Protein AF-A0A6B3I098-F1 (afdb_monomer)

Structure (mmCIF, N/CA/C/O backbone):
dat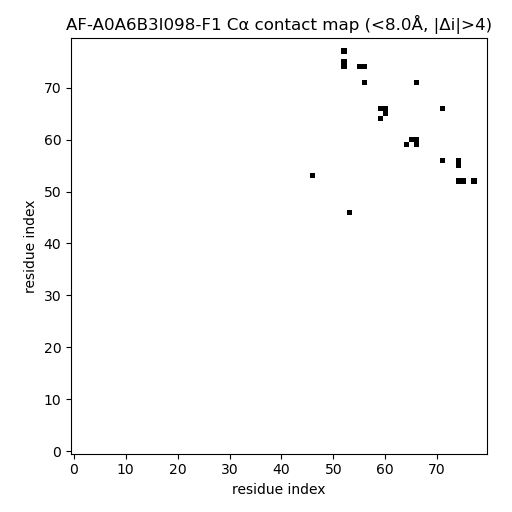a_AF-A0A6B3I098-F1
#
_entry.id   AF-A0A6B3I098-F1
#
loop_
_atom_site.group_PDB
_atom_site.id
_atom_site.type_symbol
_atom_site.label_atom_id
_atom_site.label_alt_id
_atom_site.label_comp_id
_atom_site.label_asym_id
_atom_site.label_entity_id
_atom_site.label_seq_id
_atom_site.pdbx_PDB_ins_code
_atom_site.Cartn_x
_atom_site.Cartn_y
_atom_site.Cartn_z
_atom_site.occupancy
_atom_site.B_iso_or_equiv
_atom_site.auth_seq_id
_atom_site.auth_comp_id
_atom_site.auth_asym_id
_atom_site.auth_atom_id
_atom_site.pdbx_PDB_model_num
ATOM 1 N N . PHE A 1 1 ? 57.444 20.235 -43.430 1.00 37.53 1 PHE A N 1
ATOM 2 C CA . PHE A 1 1 ? 58.209 19.197 -42.710 1.00 37.53 1 PHE A CA 1
ATOM 3 C C . PHE A 1 1 ? 57.492 19.009 -41.381 1.00 37.53 1 PHE A C 1
ATOM 5 O O . PHE A 1 1 ? 57.454 19.954 -40.616 1.00 37.53 1 PHE A O 1
ATOM 12 N N . GLY A 1 2 ? 56.677 17.981 -41.168 1.00 47.16 2 GLY A N 1
ATOM 13 C CA . GLY A 1 2 ? 56.975 16.563 -41.356 1.00 47.16 2 GLY A CA 1
ATOM 14 C C . GLY A 1 2 ? 57.236 15.994 -39.964 1.00 47.16 2 GLY A C 1
ATOM 15 O O . GLY A 1 2 ? 58.336 16.152 -39.451 1.00 47.16 2 GLY A O 1
ATOM 16 N N . GLY A 1 3 ? 56.204 15.429 -39.346 1.00 39.53 3 GLY A N 1
ATOM 17 C CA . GLY A 1 3 ? 56.258 14.873 -38.001 1.00 39.53 3 GLY A CA 1
ATOM 18 C C . GLY A 1 3 ? 55.007 14.053 -37.744 1.00 39.53 3 GLY A C 1
ATOM 19 O O . GLY A 1 3 ? 54.057 14.552 -37.150 1.00 39.53 3 GLY A O 1
ATOM 20 N N . ASP A 1 4 ? 55.015 12.831 -38.276 1.00 51.28 4 ASP A N 1
ATOM 21 C CA . ASP A 1 4 ? 54.147 11.732 -37.862 1.00 51.28 4 ASP A CA 1
ATOM 22 C C . ASP A 1 4 ? 54.069 11.672 -36.335 1.00 51.28 4 ASP A C 1
ATOM 24 O O . ASP A 1 4 ? 55.086 11.506 -35.668 1.00 51.28 4 ASP A O 1
ATOM 28 N N . ASN A 1 5 ? 52.858 11.767 -35.800 1.00 49.88 5 ASN A N 1
ATOM 29 C CA . ASN A 1 5 ? 52.447 11.040 -34.605 1.00 49.88 5 ASN A CA 1
ATOM 30 C C . ASN A 1 5 ? 50.953 10.771 -34.743 1.00 49.88 5 ASN A C 1
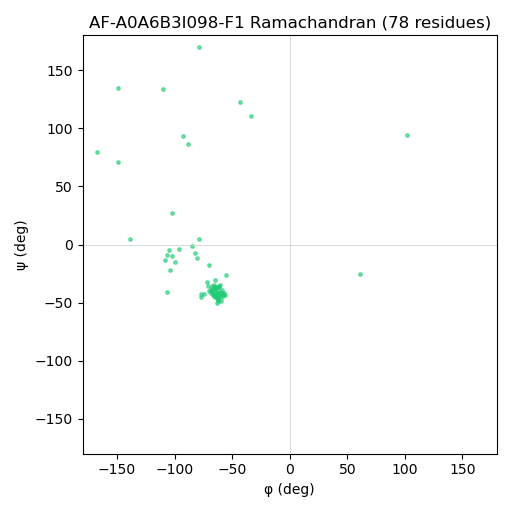ATOM 32 O O . ASN A 1 5 ? 50.092 11.385 -34.121 1.00 49.88 5 ASN A O 1
ATOM 36 N N . THR A 1 6 ? 50.676 9.864 -35.673 1.00 52.44 6 THR A N 1
ATOM 37 C CA . THR A 1 6 ? 49.560 8.932 -35.646 1.00 52.44 6 THR A CA 1
ATOM 38 C C . THR A 1 6 ? 49.273 8.530 -34.200 1.00 52.44 6 THR A C 1
ATOM 40 O O . THR A 1 6 ? 50.066 7.814 -33.597 1.00 52.44 6 THR A O 1
ATOM 43 N N . GLU A 1 7 ? 48.147 8.971 -33.646 1.00 54.34 7 GLU A N 1
ATOM 44 C CA . GLU A 1 7 ? 47.492 8.281 -32.536 1.00 54.34 7 GLU A CA 1
ATOM 45 C C . GLU A 1 7 ? 46.463 7.325 -33.158 1.00 54.34 7 GLU A C 1
ATOM 47 O O . GLU A 1 7 ? 45.343 7.735 -33.466 1.00 54.34 7 GLU A O 1
ATOM 52 N N . PRO A 1 8 ? 46.806 6.045 -33.405 1.00 53.66 8 PRO A N 1
ATOM 53 C CA . PRO A 1 8 ? 45.920 5.124 -34.114 1.00 53.66 8 PRO A CA 1
ATOM 54 C C . PRO A 1 8 ? 44.805 4.563 -33.215 1.00 5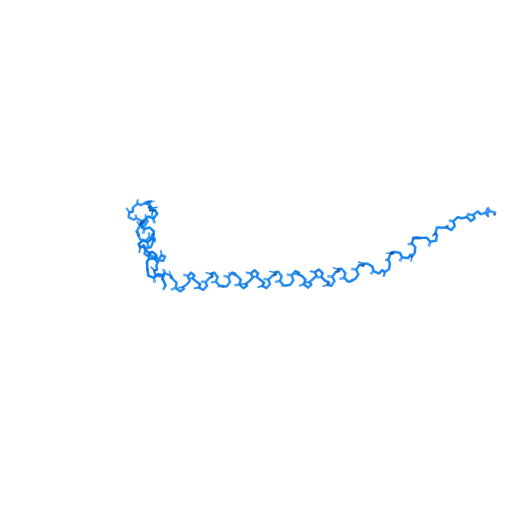3.66 8 PRO A C 1
ATOM 56 O O . PRO A 1 8 ? 44.036 3.714 -33.657 1.00 53.66 8 PRO A O 1
ATOM 59 N N . PHE A 1 9 ? 44.701 5.023 -31.963 1.00 52.75 9 PHE A N 1
ATOM 60 C CA . PHE A 1 9 ? 43.845 4.417 -30.940 1.00 52.75 9 PHE A CA 1
ATOM 61 C C . PHE A 1 9 ? 42.594 5.223 -30.568 1.00 52.75 9 PHE A C 1
ATOM 63 O O . PHE A 1 9 ? 41.672 4.653 -29.997 1.00 52.75 9 PHE A O 1
ATOM 70 N N . LEU A 1 10 ? 42.473 6.495 -30.963 1.00 55.78 10 LEU A N 1
ATOM 71 C CA . LEU A 1 10 ? 41.285 7.304 -30.630 1.00 55.78 10 LEU A CA 1
ATOM 72 C C . LEU A 1 10 ? 40.074 7.057 -31.549 1.00 55.78 10 LEU A C 1
ATOM 74 O O . LEU A 1 10 ? 38.965 7.488 -31.246 1.00 55.78 10 LEU A O 1
ATOM 78 N N . GLY A 1 11 ? 40.263 6.346 -32.665 1.00 53.41 11 GLY A N 1
ATOM 79 C CA . GLY A 1 11 ? 39.220 6.116 -33.673 1.00 53.41 11 GLY A CA 1
ATOM 80 C C . GLY A 1 11 ? 38.457 4.794 -33.552 1.00 53.41 11 GLY A C 1
ATOM 81 O O . GLY A 1 11 ? 37.540 4.564 -34.339 1.00 53.41 11 GLY A O 1
ATOM 82 N N . ARG A 1 12 ? 38.826 3.902 -32.617 1.00 51.00 12 ARG A N 1
ATOM 83 C CA . ARG A 1 12 ? 38.206 2.564 -32.502 1.00 51.00 12 ARG A CA 1
ATOM 84 C C . ARG A 1 12 ? 37.218 2.429 -31.342 1.00 51.00 12 ARG A C 1
ATOM 86 O O . ARG A 1 12 ? 36.337 1.581 -31.423 1.00 51.00 12 ARG A O 1
ATOM 93 N N . GLU A 1 13 ? 37.303 3.278 -30.321 1.00 51.38 13 GLU A N 1
ATOM 94 C CA . GLU A 1 13 ? 36.434 3.186 -29.133 1.00 51.38 13 GLU A CA 1
ATOM 95 C C . GLU A 1 13 ? 35.243 4.162 -29.149 1.00 51.38 13 GLU A C 1
ATOM 97 O O . GLU A 1 13 ? 34.272 3.958 -28.429 1.00 51.38 13 GLU A O 1
ATOM 102 N N . MET A 1 14 ? 35.237 5.181 -30.018 1.00 52.22 14 MET A N 1
ATOM 103 C CA . MET A 1 14 ? 34.177 6.207 -30.027 1.00 52.22 14 MET A CA 1
ATOM 104 C C . MET A 1 14 ? 32.884 5.828 -30.777 1.00 52.22 14 MET A C 1
ATOM 106 O O . MET A 1 14 ? 31.917 6.582 -30.715 1.00 52.22 14 MET A O 1
ATOM 110 N N . GLY A 1 15 ? 32.836 4.696 -31.489 1.00 54.19 15 GLY A N 1
ATOM 111 C CA . GLY A 1 15 ? 31.761 4.416 -32.458 1.00 54.19 15 GLY A CA 1
ATOM 112 C C . GLY A 1 15 ? 30.702 3.380 -32.071 1.00 54.19 15 GLY A C 1
ATOM 113 O O . GLY A 1 15 ? 29.736 3.236 -32.809 1.00 54.19 15 GLY A O 1
ATOM 114 N N . HIS A 1 16 ? 30.864 2.628 -30.974 1.00 54.25 16 HIS A N 1
ATOM 115 C CA . HIS A 1 16 ? 30.021 1.438 -30.741 1.00 54.25 16 HIS A CA 1
ATOM 116 C C . HIS A 1 16 ? 29.530 1.214 -29.304 1.00 54.25 16 HIS A C 1
ATOM 118 O O . HIS A 1 16 ? 28.883 0.202 -29.051 1.00 54.25 16 HIS A O 1
ATOM 124 N N . GLN A 1 17 ? 29.789 2.128 -28.364 1.00 54.09 17 GLN A N 1
ATOM 125 C CA . GLN A 1 17 ? 29.437 1.912 -26.950 1.00 54.09 17 GLN A CA 1
ATOM 126 C C . GLN A 1 17 ? 28.209 2.705 -26.461 1.00 54.09 17 GLN A C 1
ATOM 128 O O . GLN A 1 17 ? 27.795 2.525 -25.321 1.00 54.09 17 GLN A O 1
ATOM 133 N N . ARG A 1 18 ? 27.610 3.582 -27.280 1.00 55.59 18 ARG A N 1
ATOM 134 C CA . ARG A 1 18 ? 26.597 4.542 -26.796 1.00 55.59 18 ARG A CA 1
ATOM 135 C C . ARG A 1 18 ? 25.153 4.240 -27.198 1.00 55.59 18 ARG A C 1
ATOM 137 O O . ARG A 1 18 ? 24.304 4.291 -26.318 1.00 55.59 18 AR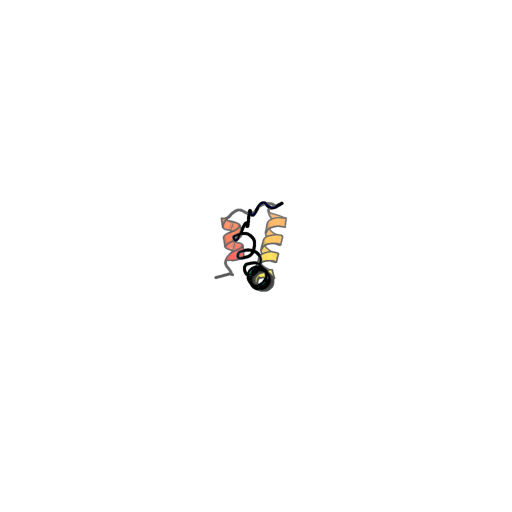G A O 1
ATOM 144 N N . ASP A 1 19 ? 24.884 3.815 -28.430 1.00 57.62 19 ASP A N 1
ATOM 145 C CA . ASP A 1 19 ? 23.489 3.638 -28.878 1.00 57.62 19 ASP A CA 1
ATOM 146 C C . ASP A 1 19 ? 22.783 2.467 -28.167 1.00 57.62 19 ASP A C 1
ATOM 148 O O . ASP A 1 19 ? 21.667 2.613 -27.677 1.00 57.62 19 ASP A O 1
ATOM 152 N N . TYR A 1 20 ? 23.473 1.333 -27.987 1.00 56.34 20 TYR A N 1
ATOM 153 C CA . TYR A 1 20 ? 22.932 0.195 -27.228 1.00 56.34 20 TYR A CA 1
ATOM 154 C C . TYR A 1 20 ? 22.724 0.520 -25.746 1.00 56.34 20 TYR A C 1
ATOM 156 O O . TYR A 1 20 ? 21.831 -0.033 -25.120 1.00 56.34 20 TYR A O 1
ATOM 164 N N . SER A 1 21 ? 23.542 1.405 -25.166 1.00 77.50 21 SER A N 1
ATOM 165 C CA . SER A 1 21 ? 23.398 1.784 -23.758 1.00 77.50 21 SER A CA 1
ATOM 166 C C . SER A 1 21 ? 22.170 2.660 -23.529 1.00 77.50 21 SER A C 1
ATOM 168 O O . SER A 1 21 ? 21.596 2.589 -22.449 1.00 77.50 21 SER A O 1
ATOM 170 N N . GLU A 1 22 ? 21.784 3.483 -24.505 1.00 78.94 22 GLU A N 1
ATOM 171 C CA . GLU A 1 22 ? 20.616 4.361 -24.409 1.00 78.94 22 GLU A CA 1
ATOM 172 C C . GLU A 1 22 ? 19.314 3.580 -24.616 1.00 78.94 22 GLU A C 1
ATOM 174 O O . GLU A 1 22 ? 18.396 3.702 -23.809 1.00 78.94 22 GLU A O 1
ATOM 179 N N . GLU A 1 23 ? 19.261 2.703 -25.623 1.00 83.75 23 GLU A N 1
ATOM 180 C CA . GLU A 1 23 ? 18.104 1.826 -25.851 1.00 83.75 23 GLU A CA 1
ATOM 181 C C . GLU A 1 23 ? 17.887 0.856 -24.678 1.00 83.75 23 GLU A C 1
ATOM 183 O O . GLU A 1 23 ? 16.769 0.701 -24.188 1.00 83.75 23 GLU A O 1
ATOM 188 N N . VAL A 1 24 ? 18.964 0.245 -24.168 1.00 84.81 24 VAL A N 1
ATOM 189 C CA . VAL A 1 24 ? 18.886 -0.649 -23.004 1.00 84.81 24 VAL A CA 1
ATOM 190 C C . VAL A 1 24 ? 18.509 0.119 -21.736 1.00 84.81 24 VAL A C 1
ATOM 192 O O . VAL A 1 24 ? 17.721 -0.393 -20.946 1.00 84.81 24 VAL A O 1
ATOM 195 N N . ALA A 1 25 ? 19.014 1.339 -21.533 1.00 86.44 25 ALA A N 1
ATOM 196 C CA . ALA A 1 25 ? 18.613 2.163 -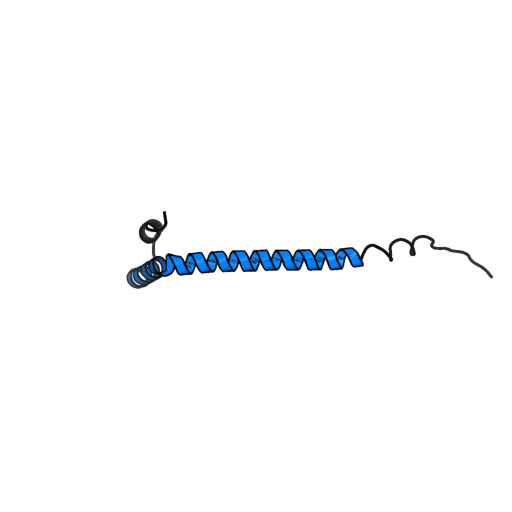20.390 1.00 86.44 25 ALA A CA 1
ATOM 197 C C . ALA A 1 25 ? 17.128 2.551 -20.459 1.00 86.44 25 ALA A C 1
ATOM 199 O O . ALA A 1 25 ? 16.426 2.418 -19.461 1.00 86.44 25 ALA A O 1
ATOM 200 N N . ALA A 1 26 ? 16.633 2.942 -21.637 1.00 89.88 26 ALA A N 1
ATOM 201 C CA . ALA A 1 26 ? 15.222 3.261 -21.839 1.00 89.88 26 ALA A CA 1
ATOM 202 C C . ALA A 1 26 ? 14.312 2.056 -21.551 1.00 89.88 26 ALA A C 1
ATOM 204 O O . ALA A 1 26 ? 13.280 2.203 -2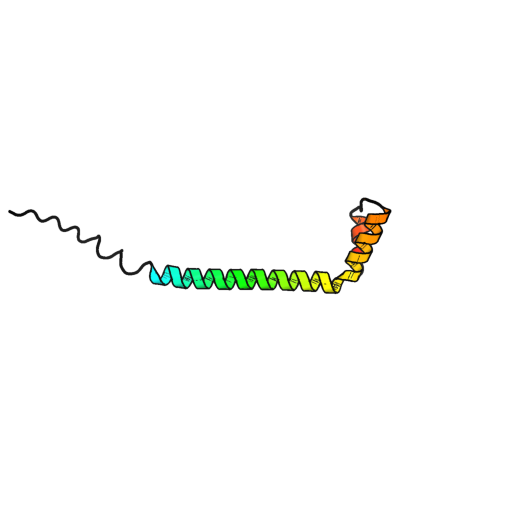0.896 1.00 89.88 26 ALA A O 1
ATOM 205 N N . LEU A 1 27 ? 14.723 0.858 -21.982 1.00 93.44 27 LEU A N 1
ATOM 206 C CA . LEU A 1 27 ? 14.003 -0.381 -21.687 1.00 93.44 27 LEU A CA 1
ATOM 207 C C . LEU A 1 27 ? 13.981 -0.686 -20.180 1.00 93.44 27 LEU A C 1
ATOM 209 O O . LEU A 1 27 ? 12.947 -1.079 -19.644 1.00 93.44 27 LEU A O 1
ATOM 213 N N . VAL A 1 28 ? 15.106 -0.496 -19.486 1.00 91.06 28 VAL A N 1
ATOM 214 C CA . VAL A 1 28 ? 15.184 -0.694 -18.030 1.00 91.06 28 VAL A CA 1
ATOM 215 C C . VAL A 1 28 ? 14.268 0.283 -17.295 1.00 91.06 28 VAL A C 1
ATOM 217 O O . VAL A 1 28 ? 13.517 -0.144 -16.420 1.00 91.06 28 VAL A O 1
ATOM 220 N N . ASP A 1 29 ? 14.285 1.565 -17.659 1.00 92.38 29 ASP A N 1
ATOM 221 C CA . ASP A 1 29 ? 13.428 2.578 -17.035 1.00 92.38 29 ASP A CA 1
ATOM 222 C C . ASP A 1 29 ? 11.936 2.277 -17.247 1.00 92.38 29 ASP A C 1
ATOM 224 O O . ASP A 1 29 ? 11.127 2.460 -16.331 1.00 92.38 29 ASP A O 1
ATOM 228 N N . GLU A 1 30 ? 11.559 1.769 -18.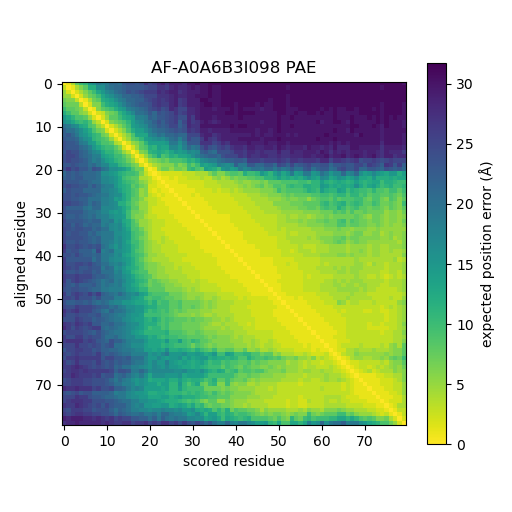426 1.00 95.31 30 GLU A N 1
ATOM 229 C CA . GLU A 1 30 ? 10.187 1.343 -18.711 1.00 95.31 30 GLU A CA 1
ATOM 230 C C . GLU A 1 30 ? 9.748 0.188 -17.799 1.00 95.31 30 GLU A C 1
ATOM 232 O O . GLU A 1 30 ? 8.672 0.248 -17.199 1.00 95.31 30 GLU A O 1
ATOM 237 N N . GLU A 1 31 ? 10.578 -0.845 -17.651 1.00 95.56 31 GLU A N 1
ATOM 238 C CA . GLU A 1 31 ? 10.261 -1.997 -16.802 1.00 95.56 31 GLU A CA 1
ATOM 239 C C . GLU A 1 31 ? 10.234 -1.632 -15.313 1.00 95.56 31 GLU A C 1
ATOM 241 O O . GLU A 1 31 ? 9.347 -2.077 -14.581 1.00 95.56 31 GLU A O 1
ATOM 246 N N . VAL A 1 32 ? 11.138 -0.758 -14.859 1.00 96.19 32 VAL A N 1
ATOM 247 C CA . VAL A 1 32 ? 11.111 -0.231 -13.486 1.00 96.19 32 VAL A CA 1
ATOM 248 C C . VAL A 1 32 ? 9.820 0.542 -13.236 1.00 96.19 32 VAL A C 1
ATOM 250 O O . VAL A 1 32 ? 9.188 0.365 -12.193 1.00 96.19 32 VAL A O 1
ATOM 253 N N . LYS A 1 33 ? 9.390 1.368 -14.194 1.00 96.06 33 LYS A N 1
ATOM 254 C CA . LYS A 1 33 ? 8.134 2.104 -14.073 1.00 96.06 33 LYS A CA 1
ATOM 255 C C . LYS A 1 33 ? 6.936 1.159 -13.993 1.00 96.06 33 LYS A C 1
ATOM 257 O O . LYS A 1 33 ? 6.124 1.310 -13.086 1.00 96.06 33 LYS A O 1
ATOM 262 N N . LYS A 1 34 ? 6.855 0.156 -14.874 1.00 96.94 34 LYS A N 1
ATOM 263 C CA . LYS A 1 34 ? 5.791 -0.864 -14.831 1.00 96.94 34 LYS A CA 1
ATOM 264 C C . LYS A 1 34 ? 5.756 -1.595 -13.493 1.00 96.94 34 LYS A C 1
ATOM 266 O O . LYS A 1 34 ? 4.676 -1.816 -12.954 1.00 96.94 34 LYS A O 1
ATOM 271 N N . LEU A 1 35 ? 6.920 -1.943 -12.947 1.00 96.75 35 LEU A N 1
ATOM 272 C CA . LEU A 1 35 ? 7.022 -2.606 -11.651 1.00 96.75 35 LEU A CA 1
ATOM 273 C C . LEU A 1 35 ? 6.464 -1.729 -10.523 1.00 96.75 35 LEU A C 1
ATOM 275 O O . LEU A 1 35 ? 5.695 -2.214 -9.696 1.00 96.75 35 LEU A O 1
ATOM 279 N N . ILE A 1 36 ? 6.832 -0.445 -10.499 1.00 96.44 36 ILE A N 1
ATOM 280 C CA . ILE A 1 36 ? 6.338 0.509 -9.497 1.00 96.44 36 ILE A CA 1
ATOM 281 C C . ILE A 1 36 ? 4.829 0.712 -9.648 1.00 96.44 36 ILE A C 1
ATOM 283 O O . ILE A 1 36 ? 4.114 0.674 -8.649 1.00 96.44 36 ILE A O 1
ATOM 287 N N . ASP A 1 37 ? 4.344 0.891 -1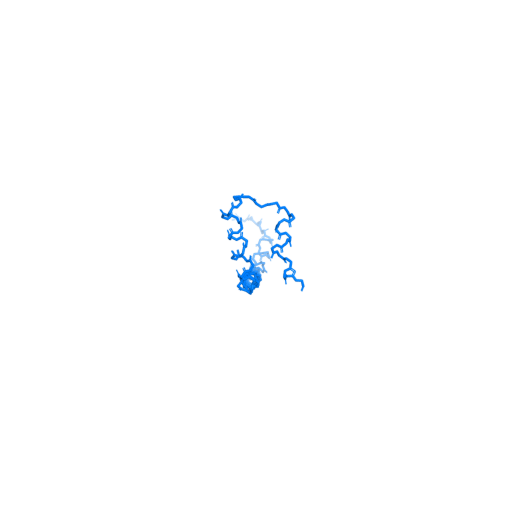0.877 1.00 96.69 37 ASP A N 1
ATOM 288 C CA . ASP A 1 37 ? 2.923 1.096 -11.157 1.00 96.69 37 ASP A CA 1
ATOM 289 C C . ASP A 1 37 ? 2.095 -0.133 -10.740 1.00 96.69 37 ASP A C 1
ATOM 291 O O . ASP A 1 37 ? 1.053 0.022 -10.104 1.00 96.69 37 ASP A O 1
ATOM 295 N N . SER A 1 38 ? 2.587 -1.348 -11.014 1.00 96.62 38 SER A N 1
ATOM 296 C CA . SER A 1 38 ? 1.953 -2.596 -10.566 1.00 96.62 38 SER A CA 1
ATOM 297 C C . SER A 1 38 ? 1.935 -2.697 -9.045 1.00 96.62 38 SER A C 1
ATOM 299 O O . SER A 1 38 ? 0.877 -2.890 -8.464 1.00 96.62 38 SER A O 1
ATOM 301 N N . ALA A 1 39 ? 3.075 -2.492 -8.379 1.00 96.00 39 ALA A N 1
ATOM 302 C CA . ALA A 1 39 ? 3.144 -2.572 -6.922 1.00 96.00 39 ALA A CA 1
ATOM 303 C C . ALA A 1 39 ? 2.249 -1.523 -6.240 1.00 96.00 39 ALA A C 1
ATOM 305 O O . AL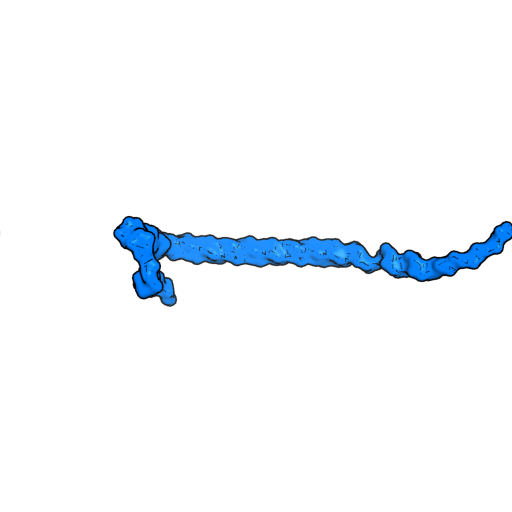A A 1 39 ? 1.651 -1.789 -5.198 1.00 96.00 39 ALA A O 1
ATOM 306 N N . HIS A 1 40 ? 2.142 -0.328 -6.827 1.00 96.62 40 HIS A N 1
ATOM 307 C CA . HIS A 1 40 ? 1.233 0.710 -6.356 1.00 96.62 40 HIS A CA 1
ATOM 308 C C . HIS A 1 40 ? -0.231 0.305 -6.549 1.00 96.62 40 HIS A C 1
ATOM 310 O O . HIS A 1 40 ? -1.050 0.540 -5.660 1.00 96.62 40 HIS A O 1
ATOM 316 N N . HIS A 1 41 ? -0.572 -0.283 -7.697 1.00 96.62 41 HIS A N 1
ATOM 317 C CA . HIS A 1 41 ? -1.915 -0.787 -7.957 1.00 96.62 41 HIS A CA 1
ATOM 318 C C . HIS A 1 41 ? -2.293 -1.901 -6.979 1.00 96.62 41 HIS A C 1
ATOM 320 O O . HIS A 1 41 ? -3.323 -1.780 -6.325 1.00 96.62 41 HIS A O 1
ATOM 326 N N . ASP A 1 42 ? -1.424 -2.892 -6.788 1.00 96.00 42 ASP A N 1
ATOM 327 C CA . ASP A 1 42 ? -1.644 -3.996 -5.852 1.00 96.00 42 ASP A CA 1
ATOM 328 C C . ASP A 1 42 ? -1.846 -3.471 -4.423 1.00 96.00 42 ASP A C 1
ATOM 330 O O . ASP A 1 42 ? -2.780 -3.859 -3.724 1.00 96.00 42 ASP A O 1
ATOM 334 N N . ALA A 1 43 ? -1.007 -2.523 -3.988 1.00 93.94 43 ALA A N 1
ATOM 335 C CA . ALA A 1 43 ? -1.160 -1.886 -2.684 1.00 93.94 43 ALA A CA 1
ATOM 336 C C . ALA A 1 43 ? -2.495 -1.136 -2.567 1.00 93.94 43 ALA A C 1
ATOM 338 O O . ALA A 1 43 ? -3.159 -1.211 -1.534 1.00 93.94 43 ALA A O 1
ATOM 339 N N . TRP A 1 44 ? -2.901 -0.418 -3.616 1.00 95.19 44 TRP A N 1
ATOM 340 C CA . TRP A 1 44 ? -4.185 0.275 -3.656 1.00 95.19 44 TRP A CA 1
ATOM 341 C C . TRP A 1 44 ? -5.363 -0.699 -3.570 1.00 95.19 44 TRP A C 1
ATOM 343 O O . TRP A 1 44 ? -6.286 -0.449 -2.797 1.00 95.19 44 TRP A O 1
ATOM 353 N N . GLU A 1 45 ? -5.334 -1.802 -4.319 1.00 95.62 45 GLU A N 1
ATOM 354 C CA . GLU A 1 45 ? -6.379 -2.827 -4.268 1.00 95.62 45 GLU A CA 1
ATOM 355 C C . GLU A 1 45 ? -6.497 -3.421 -2.867 1.00 95.62 45 GLU A C 1
ATOM 357 O O . GLU A 1 45 ? -7.584 -3.390 -2.295 1.00 95.62 45 GLU A O 1
ATOM 362 N N . ILE A 1 46 ? -5.378 -3.814 -2.248 1.00 92.06 46 ILE A N 1
ATOM 363 C CA . ILE A 1 46 ? -5.361 -4.327 -0.870 1.00 92.06 46 ILE A CA 1
ATOM 364 C C . ILE A 1 46 ? -5.990 -3.319 0.104 1.00 92.06 46 ILE A C 1
ATOM 366 O O . ILE A 1 46 ? -6.781 -3.698 0.969 1.00 92.06 46 ILE A O 1
ATOM 370 N N . LEU A 1 47 ? -5.668 -2.028 -0.019 1.00 90.38 47 LEU A N 1
ATOM 371 C CA . LEU A 1 47 ? -6.232 -0.989 0.852 1.00 90.38 47 LEU A CA 1
ATOM 372 C C . LEU A 1 47 ? -7.736 -0.778 0.630 1.00 90.38 47 LEU A C 1
ATOM 374 O O . LEU A 1 47 ? -8.456 -0.476 1.582 1.00 90.38 47 LEU A O 1
ATOM 378 N N . VAL A 1 48 ? -8.212 -0.896 -0.611 1.00 92.81 48 VAL A N 1
ATOM 379 C CA . VAL A 1 48 ? -9.634 -0.739 -0.949 1.00 92.81 48 VAL A CA 1
ATOM 380 C C . VAL A 1 48 ? -10.442 -1.956 -0.513 1.00 92.81 48 VAL A C 1
ATOM 382 O O . VAL A 1 48 ? -11.523 -1.785 0.047 1.00 92.81 48 VAL A O 1
ATOM 385 N N . GLU A 1 49 ? -9.925 -3.163 -0.732 1.00 91.88 49 GLU A N 1
ATOM 386 C CA . GLU A 1 49 ? -10.569 -4.411 -0.319 1.00 91.88 49 GLU A CA 1
ATOM 387 C C . GLU A 1 49 ? -10.736 -4.493 1.199 1.00 91.88 49 GLU A C 1
ATOM 389 O O . GLU A 1 49 ? -11.770 -4.952 1.671 1.00 91.88 49 GLU A O 1
ATOM 394 N N . ASN A 1 50 ? -9.760 -3.981 1.956 1.00 91.44 50 ASN A N 1
ATOM 395 C CA . ASN A 1 50 ? -9.752 -4.000 3.423 1.00 91.44 50 ASN A CA 1
ATOM 396 C C . ASN A 1 50 ? -10.147 -2.643 4.036 1.00 91.44 50 ASN A C 1
ATOM 398 O O . ASN A 1 50 ? -9.701 -2.274 5.130 1.00 91.44 50 ASN A O 1
ATOM 402 N N . ARG A 1 51 ? -10.939 -1.842 3.312 1.00 90.88 51 ARG A N 1
ATOM 403 C CA . ARG A 1 51 ? -11.285 -0.476 3.727 1.00 90.88 51 ARG A CA 1
ATOM 404 C C . ARG A 1 51 ? -12.105 -0.431 5.017 1.00 90.88 51 ARG A C 1
ATOM 406 O O . ARG A 1 51 ? -11.916 0.467 5.831 1.00 90.88 51 ARG A O 1
ATOM 413 N N . ASP A 1 52 ? -12.988 -1.394 5.210 1.00 89.94 52 ASP A N 1
ATOM 414 C CA . ASP A 1 52 ? -13.784 -1.574 6.424 1.00 89.94 52 ASP A CA 1
ATOM 415 C C . ASP A 1 52 ? -12.913 -1.772 7.676 1.00 89.94 52 ASP A C 1
ATOM 417 O O . ASP A 1 52 ? -13.185 -1.190 8.727 1.00 89.94 52 ASP A O 1
ATOM 421 N N . ILE A 1 53 ? -11.818 -2.520 7.546 1.00 89.31 53 ILE A N 1
ATOM 422 C CA . ILE A 1 53 ? -10.856 -2.765 8.627 1.00 89.31 53 ILE A CA 1
ATOM 423 C C . ILE A 1 53 ? -10.063 -1.495 8.947 1.00 89.31 53 ILE A C 1
ATOM 425 O O . ILE A 1 53 ? -9.843 -1.169 10.115 1.00 89.31 53 ILE A O 1
ATOM 429 N N . LEU A 1 54 ? -9.680 -0.732 7.919 1.00 90.44 54 LEU A N 1
ATOM 430 C CA . LEU A 1 54 ? -9.053 0.579 8.103 1.00 90.44 54 LEU A CA 1
ATOM 431 C C . LEU A 1 54 ? -10.003 1.575 8.779 1.00 90.44 54 LEU A C 1
ATOM 433 O O . LEU A 1 54 ? -9.576 2.321 9.659 1.00 90.44 54 LEU A O 1
ATOM 437 N N . ASP A 1 55 ? -11.283 1.578 8.412 1.00 91.38 55 ASP A N 1
ATOM 438 C CA . ASP A 1 55 ? -12.281 2.443 9.042 1.00 91.38 55 ASP A CA 1
ATOM 439 C C . ASP A 1 55 ? -12.483 2.056 10.524 1.00 91.38 55 ASP A C 1
ATOM 441 O O . ASP A 1 55 ? -12.542 2.939 11.383 1.00 91.38 55 ASP A O 1
ATOM 445 N N . ALA A 1 56 ? -12.488 0.759 10.857 1.00 90.19 56 ALA A N 1
ATOM 446 C CA . ALA A 1 56 ? -12.505 0.284 12.244 1.00 90.19 56 ALA A CA 1
ATOM 447 C C . ALA A 1 56 ? -11.261 0.737 13.030 1.00 90.19 56 ALA A C 1
ATOM 449 O O . ALA A 1 56 ? -11.385 1.250 14.143 1.00 90.19 56 ALA A O 1
ATOM 450 N N . LEU A 1 57 ? -10.073 0.637 12.422 1.00 90.44 57 LEU A N 1
ATOM 451 C CA . LEU A 1 57 ? -8.825 1.131 13.008 1.00 90.44 57 LEU A CA 1
ATOM 452 C C . LEU A 1 57 ? -8.896 2.629 13.329 1.00 90.44 57 LEU A C 1
ATOM 454 O O . LEU A 1 57 ? -8.456 3.056 14.396 1.00 90.44 57 LEU A O 1
ATOM 458 N N . VAL A 1 58 ? -9.455 3.429 12.418 1.00 90.81 58 VAL A N 1
ATOM 459 C CA . VAL A 1 58 ? -9.610 4.877 12.604 1.00 90.81 58 VAL A CA 1
ATOM 460 C C . VAL A 1 58 ? -10.582 5.191 13.737 1.00 90.81 58 VAL A C 1
ATOM 462 O O . VAL A 1 58 ? -10.281 6.053 14.561 1.00 90.81 58 VAL A O 1
ATOM 465 N N . LEU A 1 59 ? -11.723 4.502 13.810 1.00 91.75 59 LEU A N 1
ATOM 466 C CA . LEU A 1 59 ? -12.690 4.690 14.898 1.00 91.75 59 LEU A CA 1
ATOM 467 C C . LEU A 1 59 ? -12.069 4.376 16.262 1.00 91.75 59 LEU A C 1
ATOM 469 O O . LEU A 1 59 ? -12.232 5.138 17.213 1.00 91.75 59 LEU A O 1
ATOM 473 N N . GLU A 1 60 ? -11.295 3.301 16.340 1.00 90.50 60 GLU A N 1
ATOM 474 C CA . GLU A 1 60 ? -10.639 2.885 17.574 1.00 90.50 60 GLU A CA 1
ATOM 475 C C . GLU A 1 60 ? -9.490 3.833 17.970 1.00 90.50 60 GLU A C 1
ATOM 477 O O . GLU A 1 60 ? -9.315 4.150 19.150 1.00 90.50 60 GLU A O 1
ATOM 482 N N . LEU A 1 61 ? -8.750 4.373 16.992 1.00 91.38 61 LEU A N 1
ATOM 483 C CA . LEU A 1 61 ? -7.766 5.438 17.218 1.00 91.38 61 LEU A CA 1
ATOM 484 C C . LEU A 1 61 ? -8.411 6.740 17.702 1.00 91.38 61 LEU A C 1
ATOM 486 O O . LEU A 1 61 ? -7.817 7.430 18.528 1.00 91.38 61 LEU A O 1
ATOM 490 N N . LEU A 1 62 ? -9.606 7.079 17.213 1.00 91.44 62 LEU A N 1
ATOM 491 C CA . LEU A 1 62 ? -10.341 8.258 17.676 1.00 91.44 62 LEU A CA 1
ATOM 492 C C . LEU A 1 62 ? -10.780 8.126 19.138 1.00 91.44 62 LEU A C 1
ATOM 494 O O . LEU A 1 62 ? -10.785 9.126 19.851 1.00 91.44 62 LEU A O 1
ATOM 498 N N . GLU A 1 63 ? -11.129 6.922 19.596 1.00 89.69 63 GLU A N 1
ATOM 499 C CA . GLU A 1 63 ? -11.488 6.692 21.001 1.00 89.69 63 GLU A CA 1
ATOM 500 C C . GLU A 1 63 ? -10.274 6.625 21.932 1.00 89.69 63 GLU A C 1
ATOM 502 O O . GLU A 1 63 ? -10.323 7.154 23.043 1.00 89.69 63 GLU A O 1
ATOM 507 N N . LYS A 1 64 ? -9.203 5.938 21.518 1.00 87.38 64 LYS A N 1
ATOM 508 C CA . LYS A 1 64 ? -8.083 5.587 22.409 1.00 87.38 64 LYS A CA 1
ATOM 509 C C . LYS A 1 64 ? -6.848 6.470 22.250 1.00 87.38 64 LYS A C 1
ATOM 511 O O . LYS A 1 64 ? -5.931 6.342 23.057 1.00 87.38 64 LYS A O 1
ATOM 516 N N . GLU A 1 65 ? -6.794 7.317 21.220 1.00 85.75 65 GLU A N 1
ATOM 517 C CA . GLU A 1 65 ? -5.663 8.171 20.798 1.00 85.75 65 GLU A CA 1
ATOM 518 C C . GLU A 1 65 ? -4.373 7.419 20.414 1.00 85.75 65 GLU A C 1
ATOM 520 O O . GLU A 1 65 ? -3.554 7.918 19.643 1.00 85.75 65 GLU A O 1
ATOM 525 N N . THR A 1 66 ? -4.149 6.213 20.934 1.00 87.44 66 THR A N 1
ATOM 526 C CA . THR A 1 66 ? -3.008 5.347 20.630 1.00 87.44 66 THR A CA 1
ATOM 527 C C . THR A 1 66 ? -3.429 3.888 20.749 1.00 87.44 66 THR A C 1
ATOM 529 O O . THR A 1 66 ? -4.061 3.497 21.729 1.00 87.44 66 THR A O 1
ATOM 532 N N . LEU A 1 67 ? -3.037 3.069 19.772 1.00 87.75 67 LEU A N 1
ATOM 533 C CA . LEU A 1 67 ? -3.276 1.627 19.789 1.00 87.75 67 LEU A CA 1
ATOM 534 C C . LEU A 1 67 ? -1.975 0.856 19.988 1.00 87.75 67 LEU A C 1
ATOM 536 O O . LEU A 1 67 ? -0.957 1.135 19.353 1.00 87.75 67 LEU A O 1
ATOM 540 N N . GLY A 1 68 ? -2.028 -0.124 20.886 1.00 89.06 68 GLY A N 1
ATOM 541 C CA . GLY A 1 68 ? -0.967 -1.102 21.095 1.00 89.06 68 GLY A CA 1
ATOM 542 C C . GLY A 1 68 ? -0.986 -2.208 20.040 1.00 89.06 68 GLY A C 1
ATOM 543 O O . GLY A 1 68 ? -1.942 -2.368 19.281 1.00 89.06 68 GLY A O 1
ATOM 544 N N . LYS A 1 69 ? 0.071 -3.022 20.023 1.00 87.44 69 LYS A N 1
ATOM 545 C CA . LYS A 1 69 ? 0.244 -4.113 19.054 1.00 87.44 69 LYS A CA 1
ATOM 546 C C . LYS A 1 69 ? -0.897 -5.135 19.108 1.00 87.44 69 LYS A C 1
ATOM 548 O O . LYS A 1 69 ? -1.348 -5.595 18.065 1.00 87.44 69 LYS A O 1
ATOM 553 N N . GLU A 1 70 ? -1.349 -5.490 20.306 1.00 88.25 70 GLU A N 1
ATOM 554 C CA . GLU A 1 70 ? -2.400 -6.486 20.524 1.00 88.25 70 GLU A CA 1
ATOM 555 C C . GLU A 1 70 ? -3.753 -5.993 19.996 1.00 88.25 70 GLU A C 1
ATOM 557 O O . GLU A 1 70 ? -4.467 -6.745 19.346 1.00 88.25 70 GLU A O 1
ATOM 562 N N . GLN A 1 71 ? -4.058 -4.708 20.191 1.00 85.19 71 GLN A N 1
ATOM 563 C CA . GLN A 1 71 ? -5.297 -4.083 19.714 1.00 85.19 71 GLN A CA 1
ATOM 564 C C . GLN A 1 71 ? -5.326 -3.993 18.187 1.00 85.19 71 GLN A C 1
ATOM 566 O O . GLN A 1 71 ? -6.340 -4.277 17.561 1.00 85.19 71 GLN A O 1
ATOM 571 N N . ILE A 1 72 ? -4.186 -3.663 17.574 1.00 87.38 72 ILE A N 1
ATOM 572 C CA . ILE A 1 72 ? -4.052 -3.700 16.116 1.00 87.38 72 ILE A CA 1
ATOM 573 C C . ILE A 1 72 ? -4.261 -5.135 15.615 1.00 87.38 72 ILE A C 1
ATOM 575 O O . ILE A 1 72 ? -5.006 -5.344 14.668 1.00 87.38 72 ILE A O 1
ATOM 579 N N . ALA A 1 73 ? -3.667 -6.142 16.261 1.00 86.81 73 ALA A N 1
ATOM 580 C CA . ALA A 1 73 ? -3.853 -7.532 15.847 1.00 86.81 73 ALA A CA 1
ATOM 581 C C . ALA A 1 73 ? -5.324 -7.991 15.915 1.00 86.81 73 ALA A C 1
ATOM 583 O O . ALA A 1 73 ? -5.749 -8.758 15.056 1.00 86.81 73 ALA A O 1
ATOM 584 N N . GLU A 1 74 ? -6.103 -7.507 16.887 1.00 87.62 74 GLU A N 1
ATOM 585 C CA . GLU A 1 74 ? -7.547 -7.773 16.963 1.00 87.62 74 GLU A CA 1
ATOM 586 C C . GLU A 1 74 ? -8.317 -7.130 15.803 1.00 87.62 74 GLU A C 1
ATOM 588 O O . GLU A 1 74 ? -9.152 -7.789 15.186 1.00 87.62 74 GLU A O 1
ATOM 593 N N . ILE A 1 75 ? -8.000 -5.880 15.455 1.00 86.44 75 ILE A N 1
ATOM 594 C CA . ILE A 1 75 ? -8.650 -5.156 14.349 1.00 86.44 75 ILE A CA 1
ATOM 595 C C . ILE A 1 75 ? -8.357 -5.829 13.004 1.00 86.44 75 ILE A C 1
ATOM 597 O O . ILE A 1 75 ? -9.240 -5.947 12.160 1.00 86.44 75 ILE A O 1
ATOM 601 N N . PHE A 1 76 ? -7.134 -6.326 12.822 1.00 87.06 76 PHE A N 1
ATOM 602 C CA . PHE A 1 76 ? -6.701 -7.016 11.606 1.00 87.06 76 PHE A CA 1
ATOM 603 C C . PHE A 1 76 ? -7.036 -8.520 11.585 1.00 87.06 76 PHE A C 1
ATOM 605 O O . PHE A 1 76 ? -6.779 -9.176 10.579 1.00 87.06 76 PHE A O 1
ATOM 612 N N . ALA A 1 77 ? -7.646 -9.077 12.639 1.00 85.38 77 ALA A N 1
ATOM 613 C CA . ALA A 1 77 ? -8.029 -10.491 12.712 1.00 85.38 77 ALA A CA 1
ATOM 614 C C . ALA A 1 77 ? -8.938 -11.013 11.571 1.00 85.38 77 ALA A C 1
ATOM 616 O O . ALA A 1 77 ? -8.885 -12.214 11.308 1.00 85.38 77 ALA A O 1
ATOM 617 N N . PRO A 1 78 ? -9.767 -10.193 10.889 1.00 80.25 78 PRO A N 1
ATOM 618 C CA . PRO A 1 78 ? -10.530 -10.642 9.722 1.00 80.25 78 PRO A CA 1
ATOM 619 C C . PRO A 1 78 ? -9.670 -10.909 8.475 1.00 80.25 78 PRO A C 1
ATOM 621 O O . PRO A 1 78 ? -10.136 -11.592 7.567 1.00 80.25 78 PRO A O 1
ATOM 624 N N . ILE A 1 79 ? -8.436 -10.389 8.426 1.00 74.06 79 ILE A N 1
ATOM 625 C CA . ILE A 1 79 ? -7.478 -10.626 7.338 1.00 74.06 79 ILE A CA 1
ATOM 626 C C . ILE A 1 79 ? -6.676 -11.892 7.668 1.00 74.06 79 ILE A C 1
ATOM 628 O O . ILE A 1 79 ? -5.613 -11.814 8.288 1.00 74.06 79 ILE A O 1
ATOM 632 N N . VAL A 1 80 ? -7.189 -13.070 7.297 1.00 55.81 80 VAL A N 1
ATOM 633 C CA . VAL A 1 80 ? -6.473 -14.362 7.403 1.00 55.81 80 VAL A CA 1
ATOM 634 C C . VAL A 1 80 ? -6.664 -15.193 6.146 1.00 55.81 80 VAL A C 1
ATOM 636 O O . VAL A 1 80 ? -7.830 -15.375 5.735 1.00 55.81 80 VAL A O 1
#

Secondary structure (DSSP, 8-state):
-------TTTTSSSSSSSHHHHHHHHHHHHHHHHHHHHHHHHHHHHHHHTHHHHHHHHHHHHHHSS--HHHHHHHTTT--

pLDDT: mean 80.19, std 17.59, range [37.53, 96.94]

Radius of gyration: 29.37 Å; Cα contacts (8 Å, |Δi|>4): 12; chains: 1; bounding box: 72×34×65 Å

Solvent-accessible surface area (backbone atoms only — not comparable to full-atom values): 4973 Å² total; per-residue (Å²): 137,90,77,90,75,83,72,86,67,74,80,74,70,78,80,78,70,57,69,67,52,51,57,51,46,54,53,50,54,52,52,53,48,51,51,52,53,48,53,50,48,54,51,48,49,55,51,61,77,44,38,69,47,52,51,50,50,50,56,50,37,71,74,58,76,63,78,54,73,69,58,50,52,60,57,49,58,83,75,120

Sequence (80 aa):
FGGDNTEPFLGREMGHQRDYSEEVAALVDEEVKKLIDSAHHDAWEILVENRDILDALVLELLEKETLGKEQIAEIFAPIV

Nearest PDB structures (foldseek):
  8q62-assembly1_K  TM=7.029E-01  e=6.694E+00  Homo sapiens
  6o35-assembly1_A  TM=4.534E-01  e=9.586E+00  synthetic construct

Mean predicted aligned error: 12.83 Å

Foldseek 3Di:
DDDDDDPVPPPPPPPPDPPVVVVVVVVVVVVVVVVVVVVVVVVVVVCVVCVVLVVVVVVVCVVPVDDDPVRNCVSCVVVD